Protein AF-A0A3B0P8T8-F1 (afdb_monomer_lite)

Foldseek 3Di:
DVVLLVLQCVLVVPDDDDPPDPVSVVVSVVVSVVSSVVLVVLLVLLVVLCVVVVHDDPDDSNLQSVLVVVVVVQQPDDDPDPDDDDPPDDDVVCPSSVVSVVSSVVSVVVVPD

Organism: Mycoplasmopsis synoviae (NCBI:txid2109)

Sequence (113 aa):
MEESFRSLKSAIEVRPICVYKNEHIQSHVFLCFLSLIVLKYCIYKLKKFYKDNAEIQKLTMNMFIDTLKLITITTKTVNVKVVSEIKNNLDSEYKELNKIYSDFQYAVDGLSL

Structure (mmCIF, N/CA/C/O backbone):
data_AF-A0A3B0P8T8-F1
#
_entry.id   AF-A0A3B0P8T8-F1
#
loop_
_atom_site.group_PDB
_atom_site.id
_atom_site.type_symbol
_atom_site.label_atom_id
_atom_site.label_alt_id
_atom_site.label_comp_id
_atom_site.label_asym_id
_atom_site.label_entity_id
_atom_site.label_seq_id
_atom_site.pdbx_PDB_ins_code
_atom_site.Cartn_x
_atom_site.Cartn_y
_atom_site.Cartn_z
_atom_site.occupancy
_atom_site.B_iso_or_equiv
_atom_site.auth_seq_id
_atom_site.auth_comp_id
_atom_site.auth_asym_id
_atom_site.auth_atom_id
_atom_site.pdbx_PDB_model_num
ATOM 1 N N . MET A 1 1 ? 3.793 -8.751 11.230 1.00 52.25 1 MET A N 1
ATOM 2 C CA . MET A 1 1 ? 2.320 -8.766 11.055 1.00 52.25 1 MET A CA 1
ATOM 3 C C . MET A 1 1 ? 1.708 -7.525 11.696 1.00 52.25 1 MET A C 1
ATOM 5 O O . MET A 1 1 ? 1.092 -6.753 10.979 1.00 52.25 1 MET A O 1
ATOM 9 N N . GLU A 1 2 ? 1.948 -7.286 12.988 1.00 61.34 2 GLU A N 1
ATOM 10 C CA . GLU A 1 2 ? 1.443 -6.118 13.733 1.00 61.34 2 GLU A CA 1
ATOM 11 C C . GLU A 1 2 ? 1.809 -4.759 13.108 1.00 61.34 2 GLU A C 1
ATOM 13 O O . GLU A 1 2 ? 0.959 -3.885 12.990 1.00 61.34 2 GLU A O 1
ATOM 18 N N . GLU A 1 3 ? 3.044 -4.595 12.629 1.00 65.00 3 GLU A N 1
ATOM 19 C CA . GLU A 1 3 ? 3.485 -3.348 11.991 1.00 65.00 3 GLU A CA 1
ATOM 20 C C . GLU A 1 3 ? 2.679 -3.007 10.729 1.00 65.00 3 GLU A C 1
ATOM 22 O O . GLU A 1 3 ? 2.266 -1.867 10.547 1.00 65.00 3 GLU A O 1
ATOM 27 N N . SER A 1 4 ? 2.342 -4.006 9.907 1.00 59.81 4 SER A N 1
ATOM 28 C CA . SER A 1 4 ? 1.488 -3.804 8.731 1.00 59.81 4 SER A CA 1
ATOM 29 C C . SER A 1 4 ? 0.066 -3.393 9.117 1.00 59.81 4 SER A C 1
ATOM 31 O O . SER A 1 4 ? -0.529 -2.555 8.448 1.00 59.81 4 SER A O 1
ATOM 33 N N . PHE A 1 5 ? -0.472 -3.942 10.212 1.00 63.16 5 PHE A N 1
ATOM 34 C CA . PHE A 1 5 ? -1.769 -3.529 10.753 1.00 63.16 5 PHE A CA 1
ATOM 35 C C . PHE A 1 5 ? -1.732 -2.108 11.317 1.00 63.16 5 PHE A C 1
ATOM 37 O O . PHE A 1 5 ? -2.675 -1.347 11.113 1.00 63.16 5 PHE A O 1
ATOM 44 N N . ARG A 1 6 ? -0.642 -1.733 11.994 1.00 67.62 6 ARG A N 1
ATOM 45 C CA . ARG A 1 6 ? -0.433 -0.383 12.527 1.00 67.62 6 ARG A CA 1
ATOM 46 C C . ARG A 1 6 ? -0.381 0.649 11.401 1.00 67.62 6 ARG A C 1
ATOM 48 O O . ARG A 1 6 ? -1.130 1.620 11.449 1.00 67.62 6 ARG A O 1
ATOM 55 N N . SER A 1 7 ? 0.418 0.402 10.360 1.00 65.06 7 SER A N 1
ATOM 56 C CA . SER A 1 7 ? 0.490 1.274 9.181 1.00 65.06 7 SER A CA 1
ATOM 57 C C . SER A 1 7 ? -0.854 1.377 8.456 1.00 65.06 7 SER A C 1
ATOM 59 O O . SER A 1 7 ? -1.261 2.471 8.075 1.00 65.06 7 SER A O 1
ATOM 61 N N . LEU A 1 8 ? -1.585 0.264 8.328 1.00 67.50 8 LEU A N 1
ATOM 62 C CA . LEU A 1 8 ? -2.911 0.232 7.710 1.00 67.50 8 LEU A CA 1
ATOM 63 C C . LEU A 1 8 ? -3.954 1.022 8.510 1.00 67.50 8 LEU A C 1
ATOM 65 O O . LEU A 1 8 ? -4.707 1.799 7.936 1.00 67.50 8 LEU A O 1
ATOM 69 N N . LYS A 1 9 ? -3.991 0.854 9.836 1.00 65.56 9 LYS A N 1
ATOM 70 C CA . LYS A 1 9 ? -4.927 1.562 10.720 1.00 65.56 9 LYS A CA 1
ATOM 71 C C . LYS A 1 9 ? -4.707 3.074 10.677 1.00 65.56 9 LYS A C 1
ATOM 73 O O . LYS A 1 9 ? -5.676 3.828 10.672 1.00 65.56 9 LYS A O 1
ATOM 78 N N . SER A 1 10 ? -3.447 3.504 10.595 1.00 64.56 10 SER A N 1
ATOM 79 C CA . SER A 1 10 ? -3.088 4.911 10.395 1.00 64.56 10 SER A CA 1
ATOM 80 C C . SER A 1 10 ? -3.413 5.420 8.988 1.00 64.56 10 SER A C 1
ATOM 82 O O . SER A 1 10 ? -3.675 6.605 8.831 1.00 64.56 10 SER A O 1
ATOM 84 N N . ALA A 1 11 ? -3.387 4.558 7.967 1.00 62.81 11 ALA A N 1
ATOM 85 C CA . ALA A 1 11 ? -3.653 4.945 6.582 1.00 62.81 11 ALA A CA 1
ATOM 86 C C . ALA A 1 11 ? -5.146 5.010 6.231 1.00 62.81 11 ALA A C 1
ATOM 88 O O . ALA A 1 11 ? -5.557 5.926 5.531 1.00 62.81 11 ALA A O 1
ATOM 89 N N . ILE A 1 12 ? -5.950 4.052 6.701 1.00 62.03 12 ILE A N 1
ATOM 90 C CA . ILE A 1 12 ? -7.389 3.961 6.383 1.00 62.03 12 ILE A CA 1
ATOM 91 C C . ILE A 1 12 ? -8.234 4.724 7.421 1.00 62.03 12 ILE A C 1
ATOM 93 O O . ILE A 1 12 ? -9.444 4.834 7.281 1.00 62.03 12 ILE A O 1
ATOM 97 N N . GLU A 1 13 ? -7.617 5.250 8.486 1.00 63.69 13 GLU A N 1
ATOM 98 C CA . GLU A 1 13 ? -8.294 5.993 9.561 1.00 63.69 13 GLU A CA 1
ATOM 99 C C . GLU A 1 13 ? -9.558 5.295 10.106 1.00 63.69 13 GLU A C 1
ATOM 101 O O . GLU A 1 13 ? -10.457 5.954 10.628 1.00 63.69 13 GLU A O 1
ATOM 106 N N . VAL A 1 14 ? -9.636 3.957 10.024 1.00 58.06 14 VAL A N 1
ATOM 107 C CA . VAL A 1 14 ? -10.766 3.176 10.549 1.00 58.06 14 VAL A CA 1
ATOM 108 C C . VAL A 1 14 ? -10.685 3.215 12.069 1.00 58.06 14 VAL A C 1
ATOM 110 O O . VAL A 1 14 ? -10.145 2.319 12.721 1.00 58.06 14 VAL A O 1
ATOM 113 N N . ARG A 1 15 ? -11.166 4.308 12.655 1.00 60.09 15 ARG A N 1
ATOM 114 C CA . ARG A 1 15 ? -11.322 4.445 14.095 1.00 60.09 15 ARG A CA 1
ATOM 115 C C . ARG A 1 15 ? -12.650 3.789 14.468 1.00 60.09 15 ARG A C 1
ATOM 117 O O . ARG A 1 15 ? -13.684 4.180 13.929 1.00 60.09 15 ARG A O 1
ATOM 124 N N . PRO A 1 16 ? -12.649 2.785 15.357 1.00 58.75 16 PRO A N 1
ATOM 125 C CA . PRO A 1 16 ? -13.888 2.201 15.839 1.00 58.75 16 PRO A CA 1
ATOM 126 C C . PRO A 1 16 ? -14.731 3.276 16.534 1.00 58.75 16 PRO A C 1
ATOM 128 O O . PRO A 1 16 ? -14.258 3.920 17.470 1.00 58.75 16 PRO A O 1
ATOM 131 N N . ILE A 1 17 ? -15.975 3.458 16.099 1.00 56.41 17 ILE A N 1
ATOM 132 C CA . ILE A 1 17 ? -16.953 4.298 16.794 1.00 56.41 17 ILE A CA 1
ATOM 133 C C . ILE A 1 17 ? -17.662 3.375 17.793 1.00 56.41 17 ILE A C 1
ATOM 135 O O . ILE A 1 17 ? -18.469 2.542 17.399 1.00 56.41 17 ILE A O 1
ATOM 139 N N . CYS A 1 18 ? -17.274 3.457 19.071 1.00 55.72 18 CYS A N 1
ATOM 140 C CA . CYS A 1 18 ? -17.872 2.738 20.209 1.00 55.72 18 CYS A CA 1
ATOM 141 C C . CYS A 1 18 ? -18.126 1.227 19.995 1.00 55.72 18 CYS A C 1
ATOM 143 O O . CYS A 1 18 ? -19.264 0.765 19.946 1.00 55.72 18 CYS A O 1
ATOM 145 N N . VAL A 1 19 ? -17.056 0.427 19.951 1.00 54.34 19 VAL A N 1
ATOM 146 C CA . VAL A 1 19 ? -17.133 -1.043 19.851 1.00 54.34 19 VAL A CA 1
ATOM 147 C C . VAL A 1 19 ? -17.116 -1.715 21.228 1.00 54.34 19 VAL A C 1
ATOM 149 O O . VAL A 1 19 ? -16.070 -2.122 21.717 1.00 54.34 19 VAL A O 1
ATOM 152 N N . TYR A 1 20 ? -18.280 -1.828 21.875 1.00 64.38 20 TYR A N 1
ATOM 153 C CA . TYR A 1 20 ? -18.420 -2.571 23.143 1.00 64.38 20 TYR A CA 1
ATOM 154 C C . TYR A 1 20 ? -18.998 -3.985 22.962 1.00 64.38 20 TYR A C 1
ATOM 156 O O . TYR A 1 20 ? -18.856 -4.821 23.851 1.00 64.38 20 TYR A O 1
ATOM 164 N N . LYS A 1 21 ? -19.637 -4.275 21.818 1.00 75.06 21 LYS A N 1
ATOM 165 C CA . LYS A 1 21 ? -20.148 -5.618 21.500 1.00 75.06 21 LYS A CA 1
ATOM 166 C C . LYS A 1 21 ? -19.092 -6.445 20.777 1.00 75.06 21 LYS A C 1
ATOM 168 O O . LYS A 1 21 ? -18.426 -5.944 19.867 1.00 75.06 21 LYS A O 1
ATOM 173 N N . ASN A 1 22 ? -19.007 -7.727 21.129 1.00 77.62 22 ASN A N 1
ATOM 174 C CA . ASN A 1 22 ? -18.088 -8.681 20.505 1.00 77.62 22 ASN A CA 1
ATOM 175 C C . ASN A 1 22 ? -18.247 -8.743 18.976 1.00 77.62 22 ASN A C 1
ATOM 177 O O . ASN A 1 22 ? -17.241 -8.815 18.273 1.00 77.62 22 ASN A O 1
ATOM 181 N N . GLU A 1 23 ? -19.470 -8.624 18.442 1.00 81.06 23 GLU A N 1
ATOM 182 C CA . GLU A 1 23 ? -19.696 -8.653 16.987 1.00 81.06 23 GLU A CA 1
ATOM 183 C C . GLU A 1 23 ? -19.031 -7.469 16.267 1.00 81.06 23 GLU A C 1
ATOM 185 O O . GLU A 1 23 ? -18.472 -7.623 15.179 1.00 81.06 23 GLU A O 1
ATOM 190 N N . HIS A 1 24 ? -19.038 -6.279 16.877 1.00 77.69 24 HIS A N 1
ATOM 191 C CA . HIS A 1 24 ? -18.399 -5.099 16.295 1.00 77.69 24 HIS A CA 1
ATOM 192 C C . HIS A 1 24 ? -16.871 -5.200 16.327 1.00 77.69 24 HIS A C 1
ATOM 194 O O . HIS A 1 24 ? -16.207 -4.781 15.378 1.00 77.69 24 HIS A O 1
ATOM 200 N N . ILE A 1 25 ? -16.313 -5.797 17.385 1.00 78.06 25 ILE A N 1
ATOM 201 C CA . ILE A 1 25 ? -14.874 -6.070 17.489 1.00 78.06 25 ILE A CA 1
ATOM 202 C C . ILE A 1 25 ? -14.455 -7.051 16.387 1.00 78.06 25 ILE A C 1
ATOM 204 O O . ILE A 1 25 ? -13.507 -6.777 15.650 1.00 78.06 25 ILE A O 1
ATOM 208 N N . GLN A 1 26 ? -15.194 -8.152 16.220 1.00 81.56 26 GLN A N 1
ATOM 209 C CA . GLN A 1 26 ? -14.924 -9.148 15.178 1.00 81.56 26 GLN A CA 1
ATOM 210 C C . GLN A 1 26 ? -15.026 -8.546 13.773 1.00 81.56 26 GLN A C 1
ATOM 212 O O . GLN A 1 26 ? -14.132 -8.745 12.951 1.00 81.56 26 GLN A O 1
ATOM 217 N N . SER A 1 27 ? -16.064 -7.747 13.519 1.00 81.94 27 SER A N 1
ATOM 218 C CA . SER A 1 27 ? -16.270 -7.083 12.227 1.00 81.94 27 SER A CA 1
ATOM 219 C C . SER A 1 27 ? -15.147 -6.093 11.899 1.00 81.94 27 SER A C 1
ATOM 221 O O . SER A 1 27 ? -14.666 -6.055 10.768 1.00 81.94 27 SER A O 1
ATOM 223 N N . HIS A 1 28 ? -14.676 -5.319 12.884 1.00 78.56 28 HIS A N 1
ATOM 224 C CA . HIS A 1 28 ? -13.555 -4.396 12.694 1.00 78.56 28 HIS A CA 1
ATOM 225 C C . HIS A 1 28 ? -12.250 -5.137 12.377 1.00 78.56 28 HIS A C 1
ATOM 227 O O . HIS A 1 28 ? -11.550 -4.770 11.433 1.00 78.56 28 HIS A O 1
ATOM 233 N N . VAL A 1 29 ? -11.940 -6.209 13.116 1.00 81.06 29 VAL A N 1
ATOM 234 C CA . VAL A 1 29 ? -10.749 -7.034 12.859 1.00 81.06 29 VAL A CA 1
ATOM 235 C C . VAL A 1 29 ? -10.816 -7.661 11.467 1.00 81.06 29 VAL A C 1
ATOM 237 O O . VAL A 1 29 ? -9.827 -7.615 10.733 1.00 81.06 29 VAL A O 1
ATOM 240 N N . PHE A 1 30 ? -11.981 -8.181 11.074 1.00 84.75 30 PHE A N 1
ATOM 241 C CA . PHE A 1 30 ? -12.203 -8.721 9.736 1.00 84.75 30 PHE A CA 1
ATOM 242 C C . PHE A 1 30 ? -11.968 -7.667 8.648 1.00 8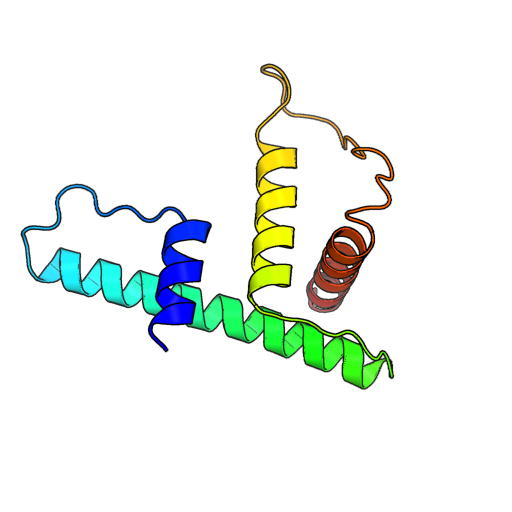4.75 30 PHE A C 1
ATOM 244 O O . PHE A 1 30 ? -11.213 -7.915 7.711 1.00 84.75 30 PHE A O 1
ATOM 251 N N . LEU A 1 31 ? -12.537 -6.467 8.794 1.00 82.56 31 LEU A N 1
ATOM 252 C CA . LEU A 1 31 ? -12.359 -5.378 7.831 1.00 82.56 31 LEU A CA 1
ATOM 253 C C . LEU A 1 31 ? -10.894 -4.929 7.724 1.00 82.56 31 LEU A C 1
ATOM 255 O O . LEU A 1 31 ? -10.400 -4.687 6.620 1.00 82.56 31 LEU A O 1
ATOM 259 N N . CYS A 1 32 ? -10.176 -4.855 8.849 1.00 79.25 32 CYS A N 1
ATOM 260 C CA . CYS A 1 32 ? -8.742 -4.569 8.854 1.00 79.25 32 CYS A CA 1
ATOM 261 C C . CYS A 1 32 ? -7.946 -5.667 8.139 1.00 79.25 32 CYS A C 1
ATOM 263 O O . CYS A 1 32 ? -7.047 -5.363 7.356 1.00 79.25 32 CYS A O 1
ATOM 265 N N . PHE A 1 33 ? -8.274 -6.937 8.375 1.00 83.81 33 PHE A N 1
ATOM 266 C CA . PHE A 1 33 ? -7.607 -8.053 7.711 1.00 83.81 33 PHE A CA 1
ATOM 267 C C . PHE A 1 33 ? -7.882 -8.071 6.204 1.00 83.81 33 PHE A C 1
ATOM 269 O O . PHE A 1 33 ? -6.949 -8.204 5.413 1.00 83.81 33 PHE A O 1
ATOM 276 N N . LEU A 1 34 ? -9.134 -7.853 5.796 1.00 86.62 34 LEU A N 1
ATOM 277 C CA . LEU A 1 34 ? -9.520 -7.749 4.392 1.00 86.62 34 LEU A CA 1
ATOM 278 C C . LEU A 1 34 ? -8.776 -6.604 3.697 1.00 86.62 34 LEU A C 1
ATOM 280 O O . LEU A 1 34 ? -8.157 -6.809 2.655 1.00 86.62 34 LEU A O 1
ATOM 284 N N . SER A 1 35 ? -8.758 -5.424 4.316 1.00 84.31 35 SER A N 1
ATOM 285 C CA . SER A 1 35 ? 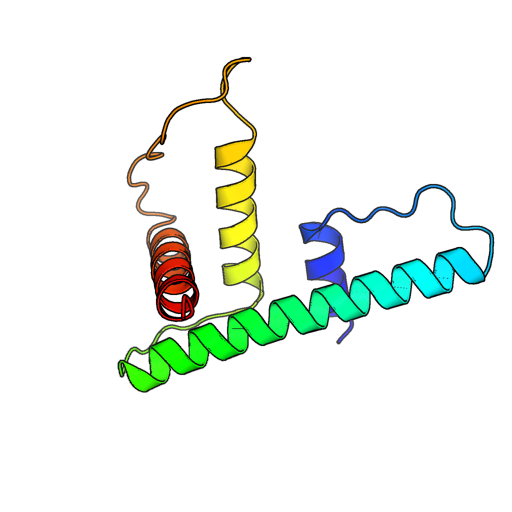-8.005 -4.267 3.822 1.00 84.31 35 SER A CA 1
ATOM 286 C C . SER A 1 35 ? -6.511 -4.578 3.663 1.00 84.31 35 SER A C 1
ATOM 288 O O . SER A 1 35 ? -5.898 -4.193 2.667 1.00 84.31 35 SER A O 1
ATOM 290 N N . LEU A 1 36 ? -5.916 -5.328 4.600 1.00 84.31 36 LEU A N 1
ATOM 291 C CA . LEU A 1 36 ? -4.517 -5.747 4.514 1.00 84.31 36 LEU A CA 1
ATOM 292 C C . LEU A 1 36 ? -4.269 -6.700 3.338 1.00 84.31 36 LEU A C 1
ATOM 294 O O . LEU A 1 36 ? -3.247 -6.575 2.661 1.00 84.31 36 LEU A O 1
ATOM 298 N N . ILE A 1 37 ? -5.177 -7.652 3.101 1.00 88.81 37 ILE A N 1
ATOM 299 C CA . ILE A 1 37 ? -5.092 -8.584 1.970 1.00 88.81 37 ILE A CA 1
ATOM 300 C C . ILE A 1 37 ? -5.141 -7.814 0.654 1.00 88.81 37 ILE A C 1
ATOM 302 O O . ILE A 1 37 ? -4.264 -8.009 -0.187 1.00 88.81 37 ILE A O 1
ATOM 306 N N . VAL A 1 38 ? -6.115 -6.914 0.498 1.00 88.56 38 VAL A N 1
ATOM 307 C CA . VAL A 1 38 ? -6.262 -6.087 -0.707 1.00 88.56 38 VAL A CA 1
ATOM 308 C C . VAL A 1 38 ? -4.993 -5.270 -0.945 1.00 88.56 38 VAL A C 1
ATOM 310 O O . VAL A 1 38 ? -4.415 -5.326 -2.028 1.00 88.56 38 VAL A O 1
ATOM 313 N N . LEU A 1 39 ? -4.480 -4.601 0.091 1.00 86.81 39 LEU A N 1
ATOM 314 C CA . LEU A 1 39 ? -3.260 -3.802 -0.004 1.00 86.81 39 LEU A CA 1
ATOM 315 C C . LEU A 1 39 ? -2.043 -4.640 -0.425 1.00 86.81 39 LEU A C 1
ATOM 317 O O . LEU A 1 39 ? -1.274 -4.246 -1.303 1.00 86.81 39 LEU A O 1
ATOM 321 N N . LYS A 1 40 ? -1.867 -5.821 0.180 1.00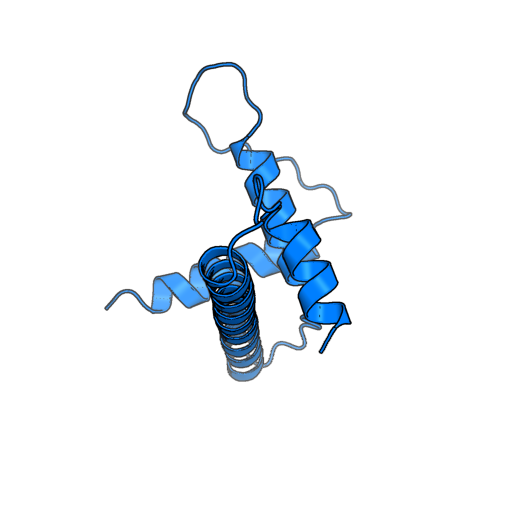 88.00 40 LYS A N 1
ATOM 322 C CA . LYS A 1 40 ? -0.782 -6.740 -0.187 1.00 88.00 40 LYS A CA 1
ATOM 323 C C . LYS A 1 40 ? -0.923 -7.260 -1.612 1.00 88.00 40 LYS A C 1
ATOM 325 O O . LYS A 1 40 ? 0.092 -7.409 -2.289 1.00 88.00 40 LYS A O 1
ATOM 330 N N . TYR A 1 41 ? -2.145 -7.525 -2.060 1.00 89.75 41 TYR A N 1
ATOM 331 C CA . TYR A 1 41 ? -2.410 -7.985 -3.416 1.00 89.75 41 TYR A CA 1
ATOM 332 C C . TYR A 1 41 ? -2.065 -6.913 -4.458 1.00 89.75 41 TYR A C 1
ATOM 334 O O . TYR A 1 41 ? -1.375 -7.222 -5.430 1.00 89.75 41 TYR A O 1
ATOM 342 N N . CYS A 1 42 ? -2.431 -5.650 -4.217 1.00 88.62 42 CYS A N 1
ATOM 343 C CA . CYS A 1 42 ? -2.035 -4.523 -5.068 1.00 88.62 42 CYS A CA 1
ATOM 344 C C . CYS A 1 42 ? -0.507 -4.409 -5.183 1.00 88.62 42 CYS A C 1
ATOM 346 O O . CYS A 1 42 ? 0.035 -4.373 -6.286 1.00 88.62 42 CYS A O 1
ATOM 348 N N . ILE A 1 43 ? 0.203 -4.446 -4.048 1.00 88.75 43 ILE A N 1
ATOM 349 C CA . ILE A 1 43 ? 1.675 -4.400 -4.022 1.00 88.75 43 ILE A CA 1
ATOM 350 C C . ILE A 1 43 ? 2.279 -5.596 -4.770 1.00 88.75 43 ILE A C 1
ATOM 352 O O . ILE A 1 43 ? 3.255 -5.439 -5.499 1.00 88.75 43 ILE A O 1
ATOM 356 N N . TYR A 1 44 ? 1.723 -6.798 -4.597 1.00 89.81 44 TYR A N 1
ATOM 357 C CA . TYR A 1 44 ? 2.177 -7.995 -5.305 1.00 89.81 44 TYR A CA 1
ATOM 358 C C . TYR A 1 44 ? 2.032 -7.846 -6.823 1.00 89.81 44 TYR A C 1
ATOM 360 O O . TYR A 1 44 ? 2.981 -8.122 -7.558 1.00 89.81 44 TYR A O 1
ATOM 368 N N . LYS A 1 45 ? 0.873 -7.374 -7.292 1.00 88.00 45 LYS A N 1
ATOM 369 C CA . LYS A 1 45 ? 0.616 -7.124 -8.714 1.00 88.00 45 LYS A CA 1
ATOM 370 C C . LYS A 1 45 ? 1.573 -6.089 -9.291 1.00 88.00 45 LYS A C 1
ATOM 372 O O . LYS A 1 45 ? 2.158 -6.344 -10.338 1.00 88.00 45 LYS A O 1
ATOM 377 N N . LEU A 1 46 ? 1.802 -4.987 -8.582 1.00 89.12 46 LEU A N 1
ATOM 378 C CA . LEU A 1 46 ? 2.716 -3.942 -9.038 1.00 89.12 46 LEU A CA 1
ATOM 379 C C . LEU A 1 46 ? 4.178 -4.424 -9.069 1.00 89.12 46 LEU A C 1
ATOM 381 O O . LEU A 1 46 ? 4.903 -4.164 -10.022 1.00 89.12 46 LEU A O 1
ATOM 385 N N . LYS A 1 47 ? 4.603 -5.235 -8.091 1.00 89.44 47 LYS A N 1
ATOM 386 C CA . LYS A 1 47 ? 5.920 -5.900 -8.137 1.00 89.44 47 LYS A CA 1
ATOM 387 C C . LYS A 1 47 ? 6.054 -6.859 -9.312 1.00 89.44 47 LYS A C 1
ATOM 389 O O . LYS A 1 47 ? 7.128 -6.943 -9.902 1.00 89.44 47 LYS A O 1
ATOM 394 N N . LYS A 1 48 ? 4.988 -7.596 -9.636 1.00 88.44 48 LYS A N 1
ATOM 395 C CA . LYS A 1 48 ? 4.965 -8.459 -10.818 1.00 88.44 48 LYS A CA 1
ATOM 396 C C . LYS A 1 48 ? 5.108 -7.625 -12.093 1.00 88.44 48 LYS A C 1
ATOM 398 O O . LYS A 1 48 ? 5.954 -7.955 -12.909 1.00 88.44 48 LYS A O 1
ATOM 403 N N . PHE A 1 49 ? 4.372 -6.519 -12.205 1.00 87.38 49 PHE A N 1
ATOM 404 C CA . PHE A 1 49 ? 4.500 -5.576 -13.317 1.00 87.38 49 PHE A CA 1
ATOM 405 C C . PHE A 1 49 ? 5.944 -5.077 -13.486 1.00 87.38 49 PHE A C 1
ATOM 407 O O . PHE A 1 49 ? 6.485 -5.155 -14.584 1.00 87.38 49 PHE A O 1
ATOM 414 N N . TYR A 1 50 ? 6.621 -4.663 -12.412 1.00 88.88 50 TYR A N 1
ATOM 415 C CA . TYR A 1 50 ? 8.030 -4.254 -12.505 1.00 88.88 50 TYR A CA 1
ATOM 416 C C . TYR A 1 50 ? 8.960 -5.392 -12.916 1.00 88.88 50 TYR A C 1
ATOM 418 O O . TYR A 1 50 ? 9.842 -5.191 -13.746 1.00 88.88 50 TYR A O 1
ATOM 426 N N . LYS A 1 51 ? 8.736 -6.605 -12.399 1.00 87.31 51 LYS A N 1
ATOM 427 C CA . LYS A 1 51 ? 9.513 -7.782 -12.797 1.00 87.31 51 LYS A CA 1
ATOM 428 C C . LYS A 1 51 ? 9.351 -8.095 -14.288 1.00 87.31 51 LYS A C 1
ATOM 430 O O . LYS A 1 51 ? 10.349 -8.362 -14.950 1.00 87.31 51 LYS A O 1
ATOM 435 N N . ASP A 1 52 ? 8.123 -8.055 -14.797 1.00 87.00 52 ASP A N 1
ATOM 436 C CA . ASP A 1 52 ? 7.803 -8.372 -16.192 1.00 87.00 52 ASP A CA 1
ATOM 437 C C . ASP A 1 52 ? 8.383 -7.314 -17.157 1.00 87.00 52 ASP A C 1
ATOM 439 O O . ASP A 1 52 ? 8.796 -7.651 -18.262 1.00 87.00 52 ASP A O 1
ATOM 443 N N . ASN A 1 53 ? 8.507 -6.058 -16.709 1.00 84.75 53 ASN A N 1
ATOM 444 C CA . ASN A 1 53 ? 9.133 -4.960 -17.460 1.00 84.75 53 ASN A CA 1
ATOM 445 C C . ASN A 1 53 ? 10.646 -4.795 -17.192 1.00 84.75 53 ASN A C 1
ATOM 447 O O . ASN A 1 53 ? 11.233 -3.797 -17.602 1.00 84.75 53 ASN A O 1
ATOM 451 N N . ALA A 1 54 ? 11.285 -5.750 -16.500 1.00 84.00 54 ALA A N 1
ATOM 452 C CA . ALA A 1 54 ? 12.700 -5.703 -16.108 1.00 84.00 54 ALA A CA 1
ATOM 453 C C . ALA A 1 54 ? 13.114 -4.426 -15.339 1.00 84.00 54 ALA A C 1
ATOM 455 O O . ALA A 1 54 ? 14.270 -4.001 -15.383 1.00 84.00 54 ALA A O 1
ATOM 456 N N . GLU A 1 55 ? 12.182 -3.825 -14.599 1.00 79.94 55 GLU A N 1
ATOM 457 C CA . GLU A 1 55 ? 12.414 -2.615 -13.820 1.00 79.94 55 GLU A CA 1
ATOM 458 C C . GLU A 1 55 ? 12.768 -2.949 -12.362 1.00 79.94 55 GLU A C 1
ATOM 460 O O . GLU A 1 55 ? 12.065 -3.695 -11.674 1.00 79.94 55 GLU A O 1
ATOM 465 N N . ILE A 1 56 ? 13.856 -2.365 -11.850 1.00 70.00 56 ILE A N 1
ATOM 466 C CA . ILE A 1 56 ? 14.273 -2.527 -10.451 1.00 70.00 56 ILE A CA 1
ATOM 467 C C . ILE A 1 56 ? 13.684 -1.377 -9.632 1.00 70.00 56 ILE A C 1
ATOM 469 O O . ILE A 1 56 ? 14.365 -0.404 -9.318 1.00 70.00 56 ILE A O 1
ATOM 473 N N . GLN A 1 57 ? 12.402 -1.490 -9.280 1.00 75.25 57 GLN A N 1
ATOM 474 C CA . GLN A 1 57 ? 11.746 -0.546 -8.375 1.00 75.25 57 GLN A CA 1
ATOM 475 C C . GLN A 1 57 ? 11.614 -1.126 -6.960 1.00 75.25 57 GLN A C 1
ATOM 477 O O . GLN A 1 57 ? 11.043 -2.203 -6.748 1.00 75.25 57 GLN A O 1
ATOM 482 N N . LYS A 1 58 ? 12.116 -0.400 -5.951 1.00 79.25 58 LYS A N 1
ATOM 483 C CA . LYS A 1 58 ? 12.039 -0.806 -4.539 1.00 79.25 58 LYS A CA 1
ATOM 484 C C . LYS A 1 58 ? 10.665 -0.462 -3.957 1.00 79.25 58 LYS A C 1
ATOM 486 O O . LYS A 1 58 ? 10.528 0.430 -3.132 1.00 79.25 58 LYS A O 1
ATOM 491 N N . LEU A 1 59 ? 9.632 -1.213 -4.337 1.00 83.50 59 LEU A N 1
ATOM 492 C CA . LEU A 1 59 ? 8.287 -0.990 -3.801 1.00 83.50 59 LEU A CA 1
ATOM 493 C C . LEU A 1 59 ? 8.143 -1.541 -2.370 1.00 83.50 59 LEU A C 1
ATOM 495 O O . LEU A 1 59 ? 8.103 -2.762 -2.146 1.00 83.50 59 LEU A O 1
ATOM 499 N N . THR A 1 60 ? 8.020 -0.635 -1.398 1.00 85.00 60 THR A N 1
ATOM 500 C CA . THR A 1 60 ? 7.676 -0.955 -0.003 1.00 85.00 60 THR A CA 1
ATOM 501 C C . THR A 1 60 ? 6.215 -0.624 0.304 1.00 85.00 60 THR A C 1
ATOM 503 O O . THR A 1 60 ? 5.582 0.175 -0.383 1.00 85.00 60 THR A O 1
ATOM 506 N N . MET A 1 61 ? 5.660 -1.243 1.353 1.00 81.69 61 MET A N 1
ATOM 507 C CA . MET A 1 61 ? 4.279 -0.978 1.774 1.00 81.69 61 MET A CA 1
ATOM 508 C C . MET A 1 61 ? 4.079 0.486 2.185 1.00 81.69 61 MET A C 1
ATOM 510 O O . MET A 1 61 ? 3.054 1.061 1.841 1.00 81.69 61 MET A O 1
ATOM 514 N N . ASN A 1 62 ? 5.061 1.097 2.854 1.00 82.62 62 ASN A N 1
ATOM 515 C CA . ASN A 1 62 ? 4.975 2.498 3.266 1.00 82.62 62 ASN A CA 1
ATOM 516 C C . ASN A 1 62 ? 4.942 3.431 2.051 1.00 82.62 62 ASN A C 1
ATOM 518 O O . ASN A 1 62 ? 4.040 4.248 1.967 1.00 82.62 62 ASN A O 1
ATOM 522 N N . MET A 1 63 ? 5.806 3.216 1.052 1.00 83.69 63 MET A N 1
ATOM 523 C CA . MET A 1 63 ? 5.795 4.018 -0.182 1.00 83.69 63 MET A CA 1
ATOM 524 C C . MET A 1 63 ? 4.458 3.929 -0.921 1.00 83.69 63 MET A C 1
ATOM 526 O O . MET A 1 63 ? 3.947 4.931 -1.413 1.00 83.69 63 MET A O 1
ATOM 530 N N . PHE A 1 64 ? 3.851 2.741 -0.964 1.00 85.62 64 PHE A N 1
ATOM 531 C CA . PHE A 1 64 ? 2.532 2.577 -1.569 1.00 85.62 64 PHE A CA 1
ATOM 532 C C . PHE A 1 64 ? 1.437 3.300 -0.763 1.00 85.62 64 PHE A C 1
ATOM 534 O O . PHE A 1 64 ? 0.588 3.971 -1.338 1.00 85.62 64 PHE A O 1
ATOM 541 N N . ILE A 1 65 ? 1.478 3.230 0.570 1.00 83.31 65 ILE A N 1
ATOM 542 C CA . ILE A 1 65 ? 0.566 3.985 1.442 1.00 83.31 65 ILE A CA 1
ATOM 543 C C . ILE A 1 65 ? 0.750 5.499 1.284 1.00 83.31 65 ILE A C 1
ATOM 545 O O . ILE A 1 65 ? -0.240 6.223 1.218 1.00 83.31 65 ILE A O 1
ATOM 549 N N . ASP A 1 66 ? 1.985 5.983 1.209 1.00 82.12 66 ASP A N 1
ATOM 550 C CA . ASP A 1 66 ? 2.282 7.406 1.049 1.00 82.12 66 ASP A CA 1
ATOM 551 C C . ASP A 1 66 ? 1.820 7.910 -0.322 1.00 82.12 66 ASP A C 1
ATOM 553 O O . ASP A 1 66 ? 1.243 8.992 -0.416 1.00 82.12 66 ASP A O 1
ATOM 557 N N . THR A 1 67 ? 1.933 7.068 -1.355 1.00 83.88 67 THR A N 1
ATOM 558 C CA . THR A 1 67 ? 1.324 7.308 -2.672 1.00 83.88 67 THR A CA 1
ATOM 559 C C . THR A 1 67 ? -0.199 7.474 -2.554 1.00 83.88 67 THR A C 1
ATOM 561 O O . THR A 1 67 ? -0.754 8.460 -3.035 1.00 83.88 67 THR A O 1
ATOM 564 N N . LEU A 1 68 ? -0.890 6.566 -1.851 1.00 82.19 68 LEU A N 1
ATOM 565 C CA . LEU A 1 68 ? -2.344 6.649 -1.631 1.00 82.19 68 LEU A CA 1
ATOM 566 C C . LEU A 1 68 ? -2.761 7.894 -0.834 1.00 82.19 68 LEU A C 1
ATOM 568 O O . LEU A 1 68 ? -3.778 8.522 -1.143 1.00 82.19 68 LEU A O 1
ATOM 572 N N . LYS A 1 69 ? -1.981 8.277 0.180 1.00 77.56 69 LYS A N 1
ATOM 573 C CA . LYS A 1 69 ? -2.224 9.492 0.968 1.00 77.56 69 LYS A CA 1
ATOM 574 C C . LYS A 1 69 ? -2.052 10.751 0.129 1.00 77.56 69 LYS A C 1
ATOM 576 O O . LYS A 1 69 ? -2.901 11.635 0.221 1.00 77.56 69 LYS A O 1
ATOM 581 N N . LEU A 1 70 ? -1.009 10.814 -0.703 1.00 74.56 70 LEU A N 1
ATOM 582 C CA . LEU A 1 70 ? -0.777 11.928 -1.622 1.00 74.56 70 LEU A CA 1
ATOM 583 C C . LEU A 1 70 ? -1.988 12.128 -2.543 1.00 74.56 70 LEU A C 1
ATOM 585 O O . LEU A 1 70 ? -2.507 13.235 -2.643 1.00 74.56 70 LEU A O 1
AT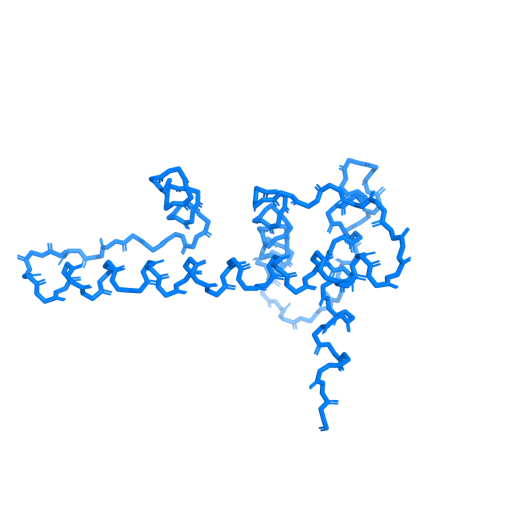OM 589 N N . ILE A 1 71 ? -2.507 11.045 -3.130 1.00 70.81 71 ILE A N 1
ATOM 590 C CA . ILE A 1 71 ? -3.710 11.082 -3.979 1.00 70.81 71 ILE A CA 1
ATOM 591 C C . ILE A 1 71 ? -4.932 11.547 -3.181 1.00 70.81 71 ILE A C 1
ATOM 593 O O . ILE A 1 71 ? -5.672 12.421 -3.627 1.00 70.81 71 ILE A O 1
ATOM 597 N N . THR A 1 72 ? -5.129 11.006 -1.977 1.00 66.81 72 THR A N 1
ATOM 598 C CA . THR A 1 72 ? -6.266 11.367 -1.116 1.00 66.81 72 THR A CA 1
ATOM 599 C C . THR A 1 72 ? -6.248 12.858 -0.765 1.00 66.81 72 THR A C 1
ATOM 601 O O . THR A 1 72 ? -7.284 13.518 -0.829 1.00 66.81 72 THR A O 1
ATOM 604 N N . ILE A 1 73 ? -5.079 13.426 -0.457 1.00 62.50 73 ILE A N 1
ATOM 605 C CA . ILE A 1 73 ? -4.916 14.866 -0.203 1.00 62.50 73 ILE A CA 1
ATOM 606 C C . ILE A 1 73 ? -5.219 15.676 -1.470 1.00 62.50 73 ILE A C 1
ATOM 608 O O . ILE A 1 73 ? -5.974 16.645 -1.387 1.00 62.50 73 ILE A O 1
ATOM 612 N N . THR A 1 74 ? -4.725 15.243 -2.637 1.00 56.59 74 THR A N 1
ATOM 613 C CA . THR A 1 74 ? -5.038 15.864 -3.938 1.00 56.59 74 THR A CA 1
ATOM 614 C C . THR A 1 74 ? -6.544 15.910 -4.202 1.00 56.59 74 THR A C 1
ATOM 616 O O . THR A 1 74 ? -7.047 16.912 -4.697 1.00 56.59 74 THR A O 1
ATOM 619 N N . THR A 1 75 ? -7.299 14.879 -3.809 1.00 57.56 75 THR A N 1
ATOM 620 C CA . THR A 1 75 ? -8.767 14.888 -3.956 1.00 57.56 75 THR A CA 1
ATOM 621 C C . THR A 1 75 ? -9.499 15.768 -2.935 1.00 57.56 75 THR A C 1
ATOM 623 O O . THR A 1 75 ? -10.625 16.187 -3.197 1.00 57.56 75 THR A O 1
ATOM 626 N N . LYS A 1 76 ? -8.902 16.050 -1.766 1.00 53.00 76 LYS A N 1
ATOM 627 C CA . LYS A 1 76 ? -9.606 16.636 -0.608 1.00 53.00 76 LYS A CA 1
ATOM 628 C C . LYS A 1 76 ? -9.491 18.161 -0.499 1.00 53.00 76 LYS A C 1
ATOM 630 O O . LYS A 1 76 ? -10.243 18.761 0.266 1.00 53.00 76 LYS A O 1
ATOM 635 N N . THR A 1 77 ? -8.632 18.808 -1.280 1.00 45.97 77 THR A N 1
ATOM 636 C CA . THR A 1 77 ? -8.434 20.261 -1.187 1.00 45.97 77 THR A CA 1
ATOM 637 C C . THR A 1 77 ? -8.505 20.916 -2.558 1.00 45.97 77 THR A C 1
ATOM 639 O O . THR A 1 77 ? -7.482 20.974 -3.219 1.00 45.97 77 THR A O 1
ATOM 642 N N . VAL A 1 78 ? -9.686 21.444 -2.929 1.00 43.25 78 VAL A N 1
ATOM 643 C CA . VAL A 1 78 ? -9.900 22.764 -3.573 1.00 43.25 78 VAL A CA 1
ATOM 644 C C . VAL A 1 78 ? -11.356 23.218 -3.356 1.00 43.25 78 VAL A C 1
ATOM 646 O O . VAL A 1 78 ? -12.294 22.640 -3.897 1.00 43.25 78 VAL A O 1
ATOM 649 N N . ASN A 1 79 ? -11.530 24.270 -2.547 1.00 45.47 79 ASN A N 1
ATOM 650 C CA . ASN A 1 79 ? -12.632 25.250 -2.537 1.00 45.47 79 ASN A CA 1
ATOM 651 C C . ASN A 1 79 ? -13.963 24.879 -3.228 1.00 45.47 79 ASN A C 1
ATOM 653 O O . ASN A 1 79 ? -14.289 25.462 -4.259 1.00 45.47 79 ASN A O 1
ATOM 657 N N . VAL A 1 80 ? -14.780 24.002 -2.625 1.00 49.44 80 VAL A N 1
ATOM 658 C CA . VAL A 1 80 ? -16.241 23.902 -2.888 1.00 49.44 80 VAL A CA 1
ATOM 659 C C . VAL A 1 80 ? -16.600 23.892 -4.388 1.00 49.44 80 VAL A C 1
ATOM 661 O O . VAL A 1 80 ? -17.590 24.470 -4.831 1.00 49.44 80 VAL A O 1
ATOM 664 N N . LYS A 1 81 ? -15.776 23.242 -5.211 1.00 45.84 81 LYS A N 1
ATOM 665 C CA . LYS A 1 81 ? -16.115 22.938 -6.597 1.00 45.84 81 LYS A CA 1
ATOM 666 C C . LYS A 1 81 ? -15.328 21.715 -7.024 1.00 45.84 81 LYS A C 1
ATOM 668 O O . LYS A 1 81 ? -14.119 21.759 -7.214 1.00 45.84 81 LYS A O 1
ATOM 673 N N . VAL A 1 82 ? -16.048 20.605 -7.142 1.00 54.88 82 VAL A N 1
ATOM 674 C CA . VAL A 1 82 ? -15.566 19.418 -7.843 1.00 54.88 82 VAL A CA 1
ATOM 675 C C . VAL A 1 82 ? -15.280 19.863 -9.275 1.00 54.88 82 VAL A C 1
ATOM 677 O O . VAL A 1 82 ? -16.183 20.410 -9.902 1.00 54.88 82 VAL A O 1
ATOM 680 N N . VAL A 1 83 ? -14.035 19.681 -9.726 1.00 52.75 83 VAL A N 1
ATOM 681 C CA . VAL A 1 83 ? -13.528 19.626 -11.117 1.00 52.75 83 VAL A CA 1
ATOM 682 C C . VAL A 1 83 ? -12.197 20.377 -11.222 1.00 52.75 83 VAL A C 1
ATOM 684 O O . VAL A 1 83 ? -12.164 21.606 -11.218 1.00 52.75 83 VAL A O 1
ATOM 687 N N . SER A 1 84 ? -11.110 19.614 -11.357 1.00 40.84 84 SER A N 1
ATOM 688 C CA . SER A 1 84 ? -10.031 19.747 -12.360 1.00 40.84 84 SER A CA 1
ATOM 689 C C . SER A 1 84 ? -8.730 19.130 -11.837 1.00 40.84 84 SER A C 1
ATOM 691 O O . SER A 1 84 ? -8.384 19.270 -10.666 1.00 40.84 84 SER A O 1
ATOM 693 N N . GLU A 1 85 ? -8.032 18.411 -12.718 1.00 42.25 85 GLU A N 1
ATOM 694 C CA . GLU A 1 85 ? -6.672 17.908 -12.524 1.00 42.25 85 GLU A CA 1
ATOM 695 C C . GLU A 1 85 ? -5.736 19.041 -12.097 1.00 42.25 85 GLU A C 1
ATOM 697 O O . GLU A 1 85 ? -5.243 19.814 -12.920 1.00 42.25 85 GLU A O 1
ATOM 702 N N . ILE A 1 86 ? -5.437 19.126 -10.806 1.00 44.47 86 ILE A N 1
ATOM 703 C CA . ILE A 1 86 ? -4.291 19.902 -10.358 1.00 44.47 86 ILE A CA 1
ATOM 704 C C . ILE A 1 86 ? -3.125 18.932 -10.344 1.00 44.47 86 ILE A C 1
ATOM 706 O O . ILE A 1 86 ? -2.921 18.175 -9.395 1.00 44.47 86 ILE A O 1
ATOM 710 N N . LYS A 1 87 ? -2.356 18.966 -11.440 1.00 45.00 87 LYS A N 1
ATOM 711 C CA . LYS A 1 87 ? -0.928 18.651 -11.412 1.00 45.00 87 LYS A CA 1
ATOM 712 C C . LYS A 1 87 ? -0.323 19.518 -10.312 1.00 45.00 87 LYS A C 1
ATOM 714 O O . LYS A 1 87 ? 0.089 20.646 -10.572 1.00 45.00 87 LYS A O 1
ATOM 719 N N . ASN A 1 88 ? -0.297 19.019 -9.078 1.00 42.31 88 ASN A N 1
ATOM 720 C CA . ASN A 1 88 ? 0.625 19.555 -8.099 1.00 42.31 88 ASN A CA 1
ATOM 721 C C . ASN A 1 88 ? 2.002 19.334 -8.708 1.00 42.31 88 ASN A C 1
ATOM 723 O O . ASN A 1 88 ? 2.429 18.200 -8.927 1.00 42.31 88 ASN A O 1
ATOM 727 N N . ASN A 1 89 ? 2.571 20.461 -9.131 1.00 39.75 89 ASN A N 1
ATOM 728 C CA . ASN A 1 89 ? 3.921 20.643 -9.615 1.00 39.75 89 ASN A CA 1
ATOM 729 C C . ASN A 1 89 ? 4.842 19.551 -9.087 1.00 39.75 89 ASN A C 1
ATOM 731 O O . ASN A 1 89 ? 4.955 19.386 -7.880 1.00 39.75 89 ASN A O 1
ATOM 735 N N . LEU A 1 90 ? 5.434 18.802 -10.015 1.00 47.31 90 LEU A N 1
ATOM 736 C CA . LEU A 1 90 ? 6.872 18.593 -10.179 1.00 47.31 90 LEU A CA 1
ATOM 737 C C . LEU A 1 90 ? 7.796 18.960 -8.993 1.00 47.31 90 LEU A C 1
ATOM 739 O O . LEU A 1 90 ? 8.835 19.576 -9.203 1.00 47.31 90 LEU A O 1
ATOM 743 N N . ASP A 1 91 ? 7.462 18.592 -7.762 1.00 50.19 91 ASP A N 1
ATOM 744 C CA . ASP A 1 91 ? 8.391 18.702 -6.653 1.00 50.19 91 ASP A CA 1
ATOM 745 C C . ASP A 1 91 ? 9.297 17.472 -6.705 1.00 50.19 91 ASP A C 1
ATOM 747 O O . ASP A 1 91 ? 8.835 16.323 -6.753 1.00 50.19 91 ASP A O 1
ATOM 751 N N . SER A 1 92 ? 10.603 17.719 -6.804 1.00 53.94 92 SER A N 1
ATOM 752 C CA . SER A 1 92 ? 11.628 16.684 -6.962 1.00 53.94 92 SER A CA 1
ATOM 753 C C . SER A 1 92 ? 11.553 15.616 -5.864 1.00 53.94 92 SER A C 1
ATOM 755 O O . SER A 1 92 ? 12.035 14.503 -6.076 1.00 53.94 92 SER A O 1
ATOM 757 N N . GLU A 1 93 ? 10.952 15.942 -4.718 1.00 60.47 93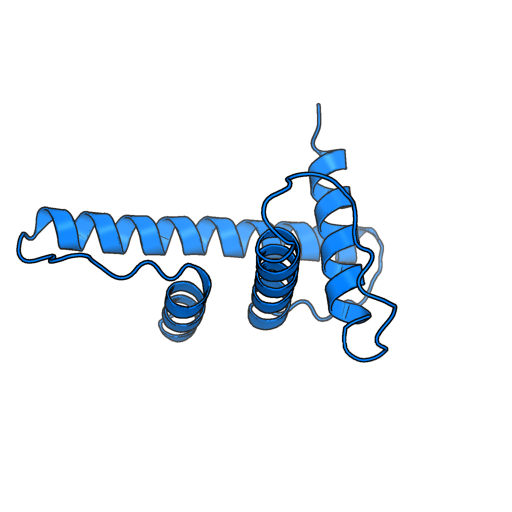 GLU A N 1
ATOM 758 C CA . GLU A 1 93 ? 10.816 15.074 -3.552 1.00 60.47 93 GLU A CA 1
ATOM 759 C C . GLU A 1 93 ? 9.834 13.900 -3.767 1.00 60.47 93 GLU A C 1
ATOM 761 O O . GLU A 1 93 ? 10.050 12.818 -3.226 1.00 60.47 93 GLU A O 1
ATOM 766 N N . TYR A 1 94 ? 8.812 14.039 -4.626 1.00 68.50 94 TYR A N 1
ATOM 767 C CA . TYR A 1 94 ? 7.746 13.025 -4.794 1.00 68.50 94 TYR A CA 1
ATOM 768 C C . TYR A 1 94 ? 7.759 12.307 -6.149 1.00 68.50 94 TYR A C 1
ATOM 770 O O . TYR A 1 94 ? 6.824 11.571 -6.482 1.00 68.50 94 TYR A O 1
ATOM 778 N N . LYS A 1 95 ? 8.818 12.490 -6.947 1.00 76.50 95 LYS A N 1
ATOM 779 C CA . LYS A 1 95 ? 8.953 11.895 -8.290 1.00 76.50 95 LYS A CA 1
ATOM 780 C C . LYS A 1 95 ? 8.738 10.377 -8.287 1.00 76.50 95 LYS A C 1
ATOM 782 O O . LYS A 1 95 ? 8.105 9.845 -9.196 1.00 76.50 95 LYS A O 1
ATOM 787 N N . GLU A 1 96 ? 9.234 9.695 -7.258 1.00 80.75 96 GLU A N 1
ATOM 788 C CA . GLU A 1 96 ? 9.105 8.243 -7.112 1.00 80.75 96 GLU A CA 1
ATOM 789 C C . GLU A 1 96 ? 7.660 7.816 -6.796 1.00 80.75 96 GLU A C 1
ATOM 791 O O . GLU A 1 96 ? 7.155 6.882 -7.412 1.00 80.75 96 GLU A O 1
ATOM 796 N N . LEU A 1 97 ? 6.945 8.542 -5.927 1.00 82.31 97 LEU A N 1
ATOM 797 C CA . LEU A 1 97 ? 5.542 8.241 -5.598 1.00 82.31 97 LEU A CA 1
ATOM 798 C C . LEU A 1 97 ? 4.606 8.483 -6.791 1.00 82.31 97 LEU A C 1
ATOM 800 O O . LEU A 1 97 ? 3.715 7.680 -7.061 1.00 82.31 97 LEU A O 1
ATOM 804 N N . ASN A 1 98 ? 4.842 9.556 -7.550 1.00 79.75 98 ASN A N 1
ATOM 805 C CA . ASN A 1 98 ? 4.077 9.851 -8.765 1.00 79.75 98 ASN A CA 1
ATOM 806 C C . ASN A 1 98 ? 4.268 8.773 -9.840 1.00 79.75 98 ASN A C 1
ATOM 808 O O . ASN A 1 98 ? 3.315 8.403 -10.532 1.00 79.75 98 ASN A O 1
ATOM 812 N N . LYS A 1 99 ? 5.490 8.236 -9.957 1.00 85.12 99 LYS A N 1
ATOM 813 C CA . LYS A 1 99 ? 5.777 7.101 -10.837 1.00 85.12 99 LYS A CA 1
ATOM 814 C C . LYS A 1 99 ? 5.029 5.848 -10.379 1.00 85.12 99 LYS A C 1
ATOM 816 O O . LYS A 1 99 ? 4.309 5.266 -11.181 1.00 85.12 99 LYS A O 1
ATOM 821 N N . ILE A 1 100 ? 5.112 5.501 -9.090 1.00 86.62 100 ILE A N 1
ATOM 822 C CA . ILE A 1 100 ? 4.385 4.361 -8.502 1.00 86.62 100 ILE A CA 1
ATOM 823 C C . ILE A 1 100 ? 2.884 4.453 -8.789 1.00 86.62 100 ILE A C 1
ATOM 825 O O . ILE A 1 100 ? 2.268 3.449 -9.137 1.00 86.62 100 ILE A O 1
ATOM 829 N N . TYR A 1 101 ? 2.291 5.642 -8.661 1.00 84.31 101 TYR A N 1
ATOM 830 C CA . TYR A 1 101 ? 0.878 5.840 -8.968 1.00 84.31 101 TYR A CA 1
ATOM 831 C C . TYR A 1 101 ? 0.554 5.604 -10.445 1.00 84.31 101 TYR A C 1
ATOM 833 O O . TYR A 1 101 ? -0.375 4.861 -10.751 1.00 84.31 101 TYR A O 1
ATOM 841 N N . SER A 1 102 ? 1.331 6.205 -11.345 1.00 83.12 102 SER A N 1
ATOM 842 C CA . SER A 1 102 ? 1.116 6.078 -12.792 1.00 83.12 102 SER A CA 1
ATOM 843 C C . SER A 1 102 ? 1.249 4.619 -13.244 1.00 83.12 102 SER A C 1
ATOM 845 O O . SER A 1 102 ? 0.400 4.109 -13.971 1.00 83.12 102 SER A O 1
ATOM 847 N N . ASP A 1 103 ? 2.270 3.922 -12.739 1.00 87.00 103 ASP A N 1
ATOM 848 C CA . ASP A 1 103 ? 2.505 2.502 -13.008 1.00 87.00 103 ASP A CA 1
ATOM 849 C C . ASP A 1 103 ? 1.373 1.633 -12.429 1.00 87.00 103 ASP A C 1
ATOM 851 O O . ASP A 1 103 ? 0.932 0.668 -13.055 1.00 87.00 103 ASP A O 1
ATOM 855 N N . PHE A 1 104 ? 0.859 1.987 -11.244 1.00 86.12 104 PHE A N 1
ATOM 856 C CA . PHE A 1 104 ? -0.288 1.312 -10.640 1.00 86.12 104 PHE A CA 1
ATOM 857 C C . PHE A 1 104 ? -1.570 1.498 -11.457 1.00 86.12 104 PHE A C 1
ATOM 859 O O . PHE A 1 104 ? -2.258 0.508 -11.699 1.00 86.12 104 PHE A O 1
ATOM 866 N N . GLN A 1 105 ? -1.878 2.719 -11.907 1.00 82.56 105 GLN A N 1
ATOM 867 C CA . 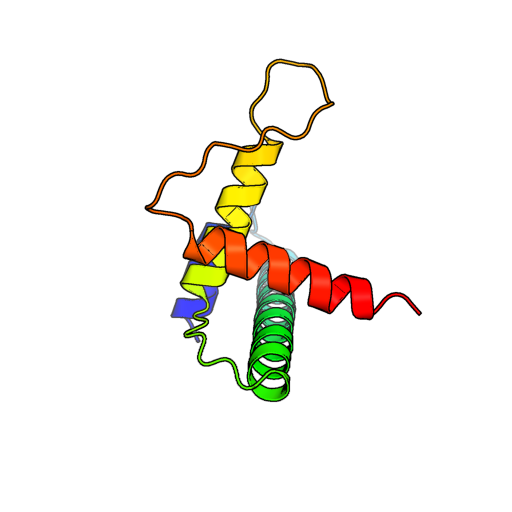GLN A 1 105 ? -3.023 2.974 -12.787 1.00 82.56 105 GLN A CA 1
ATOM 868 C C . GLN A 1 105 ? -2.908 2.156 -14.069 1.00 82.56 105 GLN A C 1
ATOM 870 O O . GLN A 1 105 ? -3.823 1.411 -14.390 1.00 82.56 105 GLN A O 1
ATOM 875 N N . TYR A 1 106 ? -1.749 2.183 -14.729 1.00 84.81 106 TYR A N 1
ATOM 876 C CA . TYR A 1 106 ? -1.524 1.407 -15.945 1.00 84.81 106 TYR A CA 1
ATOM 877 C C . TYR A 1 106 ? -1.717 -0.103 -15.729 1.00 84.81 106 TYR A C 1
ATOM 879 O O . TYR A 1 106 ? -2.365 -0.780 -16.527 1.00 84.81 106 TYR A O 1
ATOM 887 N N . ALA A 1 107 ? -1.198 -0.644 -14.622 1.00 83.12 107 ALA A N 1
ATOM 888 C CA . ALA A 1 107 ? -1.358 -2.055 -14.280 1.00 83.12 107 ALA A CA 1
ATOM 889 C C . ALA A 1 107 ? -2.820 -2.451 -13.982 1.00 83.12 107 ALA A C 1
ATOM 891 O O . ALA A 1 107 ? -3.179 -3.620 -14.146 1.00 83.12 107 ALA A O 1
ATOM 892 N N . VAL A 1 108 ? -3.647 -1.505 -13.527 1.00 80.00 108 VAL A N 1
ATOM 893 C CA . VAL A 1 108 ? -5.085 -1.695 -13.276 1.00 80.00 108 VAL A CA 1
ATOM 894 C C . VAL A 1 108 ? -5.909 -1.488 -14.550 1.00 80.00 108 VAL A C 1
ATOM 896 O O . VAL A 1 108 ? -6.830 -2.259 -14.799 1.00 80.00 108 VAL A O 1
ATOM 899 N N . ASP A 1 109 ? -5.565 -0.515 -15.387 1.00 79.81 109 ASP A N 1
ATOM 900 C CA . ASP A 1 109 ? -6.274 -0.219 -16.635 1.00 79.81 109 ASP A CA 1
ATOM 901 C C . ASP A 1 109 ? -6.017 -1.299 -17.691 1.00 79.81 109 ASP A C 1
ATOM 903 O O . ASP A 1 109 ? -6.938 -1.711 -18.393 1.00 79.81 109 ASP A O 1
ATOM 907 N N . GLY A 1 110 ? -4.813 -1.882 -17.721 1.00 67.44 110 GLY A N 1
ATOM 908 C CA . GLY A 1 110 ? -4.515 -3.093 -18.499 1.00 67.44 110 GLY A CA 1
ATOM 909 C C . GLY A 1 110 ? -5.283 -4.347 -18.041 1.00 67.44 110 GLY A C 1
ATOM 910 O O . GLY A 1 110 ? -5.103 -5.421 -18.612 1.00 67.44 110 GLY A O 1
ATOM 911 N N . LEU A 1 111 ? -6.109 -4.226 -16.997 1.00 58.06 111 LEU A N 1
ATOM 912 C CA . LEU A 1 111 ? -7.018 -5.245 -16.473 1.00 58.06 111 LEU A CA 1
ATOM 913 C C . LEU A 1 111 ? -8.475 -5.023 -16.921 1.00 58.06 111 LEU A C 1
ATOM 915 O O . LEU A 1 111 ? -9.316 -5.877 -16.633 1.00 58.06 111 LEU A O 1
ATOM 919 N N . SER A 1 112 ? -8.778 -3.901 -17.591 1.00 48.31 112 SER A N 1
ATOM 920 C CA . SER A 1 112 ? -10.071 -3.696 -18.246 1.00 48.31 112 SER A CA 1
ATOM 921 C C . SER A 1 112 ? -10.178 -4.650 -19.442 1.00 48.31 112 SER A C 1
ATOM 923 O O . SER A 1 112 ? -9.478 -4.517 -20.443 1.00 48.31 112 SER A O 1
ATOM 925 N N . LEU A 1 113 ? -10.982 -5.694 -19.234 1.00 42.16 113 LEU A N 1
ATOM 926 C CA . LEU A 1 113 ? -11.359 -6.729 -20.197 1.00 42.16 113 LEU A CA 1
ATOM 927 C C . LEU A 1 113 ? -12.428 -6.197 -21.154 1.00 42.16 113 LEU A C 1
ATOM 929 O O . LEU A 1 113 ? -13.376 -5.553 -20.647 1.00 42.16 113 LEU A O 1
#

pLDDT: mean 71.66, std 15.03, range [39.75, 89.81]

Secondary structure (DSSP, 8-state):
-HHHHHHHHHHH----SS--SHHHHHHHHHHHHHHHHHHHHHHHHHHHHHHHTT------HHHHHHHHHHHHHHHH-STT-----------GGGHHHHHHHHHHHHHHHTT--

Radius of gyration: 16.73 Å; chains: 1; bounding box: 34×34×43 Å